Protein AF-A0A955TUU0-F1 (afdb_monomer)

Structure (mmCIF, N/CA/C/O backbone):
data_AF-A0A955TUU0-F1
#
_entry.id   AF-A0A955TUU0-F1
#
loop_
_atom_site.group_PDB
_atom_site.id
_atom_site.type_symbol
_atom_site.label_atom_id
_atom_site.label_alt_id
_atom_site.label_comp_id
_atom_site.label_asym_id
_atom_site.label_entity_id
_atom_site.label_seq_id
_atom_site.pdbx_PDB_ins_code
_atom_site.Cartn_x
_atom_site.Cartn_y
_atom_site.Cartn_z
_atom_site.occupancy
_atom_site.B_iso_or_equiv
_atom_site.auth_seq_id
_atom_site.auth_comp_id
_atom_site.auth_asym_id
_atom_site.auth_atom_id
_atom_site.pdbx_PDB_model_num
ATOM 1 N N . VAL A 1 1 ? -8.514 -9.001 17.002 1.00 70.38 1 VAL A N 1
ATOM 2 C CA . VAL A 1 1 ? -7.436 -8.725 17.985 1.00 70.38 1 VAL A CA 1
ATOM 3 C C . VAL A 1 1 ? -7.167 -7.242 18.292 1.00 70.38 1 VAL A C 1
ATOM 5 O O . VAL A 1 1 ? -6.482 -6.986 19.268 1.00 70.38 1 VAL A O 1
ATOM 8 N N . LEU A 1 2 ? -7.740 -6.250 17.592 1.00 86.88 2 LEU A N 1
ATOM 9 C CA . LEU A 1 2 ? -7.606 -4.829 17.981 1.00 86.88 2 LEU A CA 1
ATOM 10 C C . LEU A 1 2 ? -8.770 -4.372 18.887 1.00 86.88 2 LEU A C 1
ATOM 12 O O . LEU A 1 2 ? -9.935 -4.641 18.562 1.00 86.88 2 LEU A O 1
ATOM 16 N N . LYS A 1 3 ? -8.464 -3.701 20.009 1.00 91.19 3 LYS A N 1
ATOM 17 C CA . LYS A 1 3 ? -9.473 -3.071 20.887 1.00 91.19 3 LYS A CA 1
ATOM 18 C C . LYS A 1 3 ? -10.165 -1.902 20.159 1.00 91.19 3 LYS A C 1
ATOM 20 O O . LYS A 1 3 ? -9.536 -1.311 19.277 1.00 91.19 3 LYS A O 1
ATOM 25 N N . PRO A 1 4 ? -11.422 -1.559 20.496 1.00 90.88 4 PRO A N 1
ATOM 26 C CA . PRO A 1 4 ? -12.062 -0.339 19.997 1.00 90.88 4 PRO A CA 1
ATOM 27 C C . PRO A 1 4 ? -11.179 0.892 20.260 1.00 90.88 4 PRO A C 1
ATOM 29 O O . PRO A 1 4 ? -10.571 0.996 21.326 1.00 90.88 4 PRO A O 1
ATOM 32 N N . GLY A 1 5 ? -11.033 1.775 19.269 1.00 89.81 5 GLY A N 1
ATOM 33 C CA . GLY A 1 5 ? -10.129 2.933 19.334 1.00 89.81 5 GLY A CA 1
ATOM 34 C C . GLY A 1 5 ? -8.631 2.610 19.204 1.00 89.81 5 GLY A C 1
ATOM 35 O O . GLY A 1 5 ? -7.800 3.517 19.217 1.00 89.81 5 GLY A O 1
ATOM 36 N N . GLY A 1 6 ? -8.255 1.336 19.063 1.00 92.75 6 GLY A N 1
ATOM 37 C CA . GLY A 1 6 ? -6.867 0.933 18.847 1.00 92.75 6 GLY A CA 1
ATOM 38 C C . GLY A 1 6 ? -6.339 1.371 17.478 1.00 92.75 6 GLY A C 1
ATOM 39 O O . GLY A 1 6 ? -7.080 1.374 16.492 1.00 92.75 6 GLY A O 1
ATOM 40 N N . LYS A 1 7 ? -5.043 1.702 17.418 1.00 93.75 7 LYS A N 1
ATOM 41 C CA . LYS A 1 7 ? -4.335 2.023 16.171 1.00 93.75 7 LYS A CA 1
ATOM 42 C C . LYS A 1 7 ? -3.815 0.754 15.499 1.00 93.75 7 LYS A C 1
ATOM 44 O O . LYS A 1 7 ? -3.180 -0.077 16.144 1.00 93.75 7 LYS A O 1
ATOM 49 N N . PHE A 1 8 ? -4.043 0.649 14.200 1.00 92.19 8 PHE A N 1
ATOM 50 C CA . PHE A 1 8 ? -3.442 -0.322 13.303 1.00 92.19 8 PHE A CA 1
ATOM 51 C C . PHE A 1 8 ? -2.439 0.399 12.406 1.00 92.19 8 PHE A C 1
ATOM 53 O O . PHE A 1 8 ? -2.837 1.176 11.540 1.00 92.19 8 PHE A O 1
ATOM 60 N N . VAL A 1 9 ? -1.150 0.162 12.635 1.00 94.56 9 VAL A N 1
ATOM 61 C CA . VAL A 1 9 ? -0.060 0.672 11.793 1.00 94.56 9 VAL A CA 1
ATOM 62 C C . VAL A 1 9 ? 0.400 -0.470 10.901 1.00 94.56 9 VAL A C 1
ATOM 64 O O . VAL A 1 9 ? 0.634 -1.568 11.403 1.00 94.56 9 VAL A O 1
ATOM 67 N N . PHE A 1 10 ? 0.508 -0.223 9.600 1.00 92.88 10 PHE A N 1
ATOM 68 C CA . PHE A 1 10 ? 0.792 -1.267 8.622 1.00 92.88 10 PHE A CA 1
ATOM 69 C C . PHE A 1 10 ? 1.789 -0.817 7.557 1.00 92.88 10 PHE A C 1
ATOM 71 O O . PHE A 1 10 ? 1.868 0.364 7.208 1.00 92.88 10 PHE A O 1
ATOM 78 N N . LEU A 1 11 ? 2.520 -1.802 7.038 1.00 94.62 11 LEU A N 1
ATOM 79 C CA . LEU A 1 11 ? 3.353 -1.724 5.846 1.00 94.62 11 LEU A CA 1
ATOM 80 C C . LEU A 1 11 ? 3.112 -3.010 5.057 1.00 94.62 11 LEU A C 1
ATOM 82 O O . LEU A 1 11 ? 3.562 -4.078 5.456 1.00 94.62 11 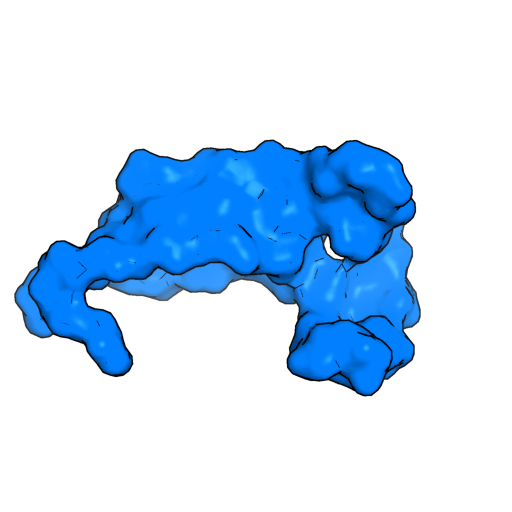LEU A O 1
ATOM 86 N N . GLU A 1 12 ? 2.375 -2.905 3.962 1.00 91.88 12 GLU A N 1
ATOM 87 C CA . GLU A 1 12 ? 1.866 -4.054 3.222 1.00 91.88 12 GLU A CA 1
ATOM 88 C C . GLU A 1 12 ? 2.271 -3.964 1.759 1.00 91.88 12 GLU A C 1
ATOM 90 O O . GLU A 1 12 ? 2.181 -2.909 1.134 1.00 91.88 12 GLU A O 1
ATOM 95 N N . HIS A 1 13 ? 2.677 -5.090 1.191 1.00 92.50 13 HIS A N 1
ATOM 96 C CA . HIS A 1 13 ? 2.858 -5.218 -0.248 1.00 92.50 13 HIS A CA 1
ATOM 97 C C . HIS A 1 13 ? 1.485 -5.366 -0.913 1.00 92.50 13 HIS A C 1
ATOM 99 O O . HIS A 1 13 ? 0.621 -6.091 -0.411 1.00 92.50 13 HIS A O 1
ATOM 105 N N . GLY A 1 14 ? 1.261 -4.715 -2.052 1.00 93.44 14 GLY A N 1
ATOM 106 C CA . GLY A 1 14 ? 0.027 -4.926 -2.794 1.00 93.44 14 GLY A CA 1
ATOM 107 C C . GLY A 1 14 ? 0.062 -4.497 -4.250 1.00 93.44 14 GLY A C 1
ATOM 108 O O . GLY A 1 14 ? 1.101 -4.199 -4.841 1.00 93.44 14 GLY A O 1
ATOM 109 N N . GLN A 1 15 ? -1.137 -4.474 -4.819 1.00 96.50 15 GLN A N 1
ATOM 110 C CA . GLN A 1 15 ? -1.362 -4.167 -6.219 1.00 96.50 15 GLN A CA 1
ATOM 111 C C . GLN A 1 15 ? -0.953 -2.727 -6.551 1.00 96.50 15 GLN A C 1
ATOM 113 O O . GLN A 1 15 ? -1.393 -1.786 -5.901 1.00 96.50 15 GLN A O 1
ATOM 118 N N . SER A 1 16 ? -0.146 -2.555 -7.592 1.00 96.38 16 SER A N 1
ATOM 119 C CA . SER A 1 16 ? 0.199 -1.240 -8.135 1.00 96.38 16 SER A CA 1
ATOM 120 C C . SER A 1 16 ? 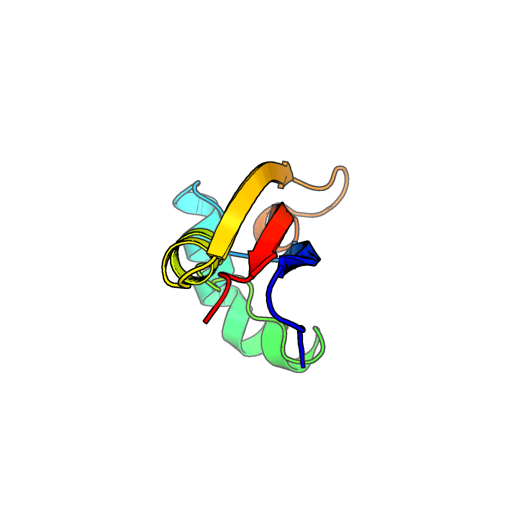-0.999 -0.577 -8.842 1.00 96.38 16 SER A C 1
ATOM 122 O O . SER A 1 16 ? -1.844 -1.293 -9.373 1.00 96.38 16 SER A O 1
ATOM 124 N N . PRO A 1 17 ? -1.097 0.766 -8.903 1.00 94.62 17 PRO A N 1
ATOM 125 C CA . PRO A 1 17 ? -2.052 1.469 -9.760 1.00 94.62 17 PRO A CA 1
ATOM 126 C C . PRO A 1 17 ? -1.652 1.434 -11.244 1.00 94.62 17 PRO A C 1
ATOM 128 O O . PRO A 1 17 ? -2.491 1.694 -12.100 1.00 94.62 17 PRO A O 1
ATOM 131 N N . ASP A 1 18 ? -0.395 1.107 -11.562 1.00 96.25 18 ASP A N 1
ATOM 132 C CA . ASP A 1 18 ? 0.114 1.094 -12.931 1.00 96.25 18 ASP A CA 1
ATOM 133 C C . ASP A 1 18 ? -0.320 -0.192 -13.647 1.00 96.25 18 ASP A C 1
ATOM 135 O O . ASP A 1 18 ? 0.122 -1.290 -13.301 1.00 96.25 18 ASP A O 1
ATOM 139 N N . ASP A 1 19 ? -1.131 -0.077 -14.700 1.00 96.25 19 ASP A N 1
ATOM 140 C CA . ASP A 1 19 ? -1.701 -1.240 -15.401 1.00 96.25 19 ASP A CA 1
ATOM 141 C C . ASP A 1 19 ? -0.654 -2.207 -15.967 1.00 96.25 19 ASP A C 1
ATOM 143 O O . ASP A 1 19 ? -0.850 -3.425 -15.958 1.00 96.25 19 ASP A O 1
ATOM 147 N N . SER A 1 20 ? 0.488 -1.691 -16.428 1.00 96.56 20 SER A N 1
ATOM 148 C CA . SER A 1 20 ? 1.591 -2.535 -16.896 1.00 96.56 20 SER A CA 1
ATOM 149 C C . SER A 1 20 ? 2.175 -3.377 -15.761 1.00 96.56 20 SER A C 1
ATOM 151 O O . SER A 1 20 ? 2.425 -4.566 -15.949 1.00 96.56 20 SER A O 1
ATOM 153 N N . VAL A 1 21 ? 2.331 -2.800 -14.568 1.00 97.00 21 VAL A N 1
ATOM 154 C CA . VAL A 1 21 ? 2.828 -3.501 -13.379 1.00 97.00 21 VAL A CA 1
ATOM 155 C C . VAL A 1 21 ? 1.785 -4.490 -12.869 1.00 97.00 21 VAL A C 1
ATOM 157 O O . VAL A 1 21 ? 2.144 -5.618 -12.545 1.00 97.00 21 VAL A O 1
ATOM 160 N N . ARG A 1 22 ? 0.496 -4.131 -12.877 1.00 96.38 22 ARG A N 1
ATOM 161 C CA . ARG A 1 22 ? -0.606 -5.018 -12.463 1.00 96.38 22 ARG A CA 1
ATOM 162 C C . ARG A 1 22 ? -0.648 -6.315 -13.261 1.00 96.38 22 ARG A C 1
ATOM 164 O O . ARG A 1 22 ? -0.754 -7.381 -12.664 1.00 96.38 22 ARG A O 1
ATOM 171 N N . ARG A 1 23 ? -0.493 -6.240 -14.585 1.00 96.81 23 ARG A N 1
ATOM 172 C CA . ARG A 1 23 ? -0.429 -7.428 -15.457 1.00 96.81 23 ARG A CA 1
ATOM 173 C C . ARG A 1 23 ? 0.722 -8.356 -15.072 1.00 96.81 23 ARG A C 1
ATOM 175 O O . ARG A 1 23 ? 0.542 -9.568 -14.991 1.00 96.81 23 ARG A O 1
ATOM 182 N N . TRP A 1 24 ? 1.890 -7.788 -14.772 1.00 97.31 24 TRP A N 1
ATOM 183 C CA . TRP A 1 24 ? 3.019 -8.561 -14.254 1.00 97.31 24 TRP A CA 1
ATOM 184 C C . TRP A 1 24 ? 2.722 -9.163 -12.880 1.00 97.31 24 TRP A C 1
ATOM 186 O O . TRP A 1 24 ? 3.011 -10.335 -12.661 1.00 97.31 24 TRP A O 1
ATOM 196 N N . GLN A 1 25 ? 2.116 -8.401 -11.967 1.00 96.69 25 GLN A N 1
ATOM 197 C CA . GLN A 1 25 ? 1.727 -8.899 -10.647 1.00 96.69 25 GLN A CA 1
ATOM 198 C C . GLN A 1 25 ? 0.749 -10.074 -10.757 1.00 96.69 25 GLN A C 1
ATOM 200 O O . GLN A 1 25 ? 0.919 -11.066 -10.053 1.00 96.69 25 GLN A O 1
ATOM 205 N N . GLU A 1 26 ? -0.238 -10.013 -11.651 1.00 95.69 26 GLU A N 1
ATOM 206 C CA . GLU A 1 26 ? -1.178 -11.111 -11.913 1.00 95.69 26 GLU A CA 1
ATOM 207 C C . GLU A 1 26 ? -0.470 -12.365 -12.424 1.00 95.69 26 GLU A C 1
ATOM 209 O O . GLU A 1 26 ? -0.698 -13.452 -11.894 1.00 95.69 26 GLU A O 1
ATOM 214 N N . TRP A 1 27 ? 0.431 -12.211 -13.395 1.00 96.44 27 TRP A N 1
ATOM 215 C CA . TRP A 1 27 ? 1.169 -13.329 -13.979 1.00 96.44 27 TRP A CA 1
ATOM 216 C C . TRP A 1 27 ? 2.157 -13.976 -12.996 1.00 96.44 27 TRP A C 1
ATOM 218 O O . TRP A 1 27 ? 2.302 -15.197 -12.968 1.00 96.44 27 TRP A O 1
ATOM 228 N N . LEU A 1 28 ? 2.808 -13.175 -12.149 1.00 94.62 28 LEU A N 1
ATOM 229 C CA . LEU A 1 28 ? 3.816 -13.641 -11.192 1.00 94.62 28 LEU A CA 1
ATOM 230 C C . LEU A 1 28 ? 3.212 -14.191 -9.893 1.00 94.62 28 LEU A C 1
ATOM 232 O O . LEU A 1 28 ? 3.835 -15.036 -9.250 1.00 94.62 28 LEU A O 1
ATOM 236 N N . THR A 1 29 ? 2.011 -13.752 -9.495 1.00 93.25 29 THR A N 1
ATOM 237 C CA . THR A 1 29 ? 1.384 -14.126 -8.209 1.00 93.25 29 THR A CA 1
ATOM 238 C C . THR A 1 29 ? 1.292 -15.642 -7.968 1.00 93.25 29 THR A C 1
ATOM 240 O O . THR A 1 29 ? 1.593 -16.057 -6.848 1.00 93.25 29 THR A O 1
ATOM 243 N N . PRO A 1 30 ? 0.917 -16.503 -8.940 1.00 91.81 30 PRO A N 1
ATOM 244 C CA . PRO A 1 30 ? 0.821 -17.946 -8.715 1.00 91.81 30 PRO A CA 1
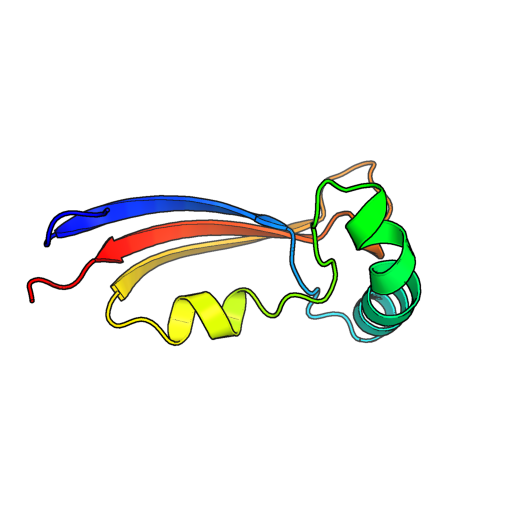ATOM 245 C C . PRO A 1 30 ? 2.132 -18.584 -8.262 1.00 91.81 30 PRO A C 1
ATOM 247 O O . PRO A 1 30 ? 2.098 -19.490 -7.438 1.00 91.81 30 PRO A O 1
ATOM 250 N N . TYR A 1 31 ? 3.267 -18.097 -8.763 1.00 92.44 31 TYR A N 1
ATOM 251 C CA . TYR A 1 31 ? 4.592 -18.554 -8.350 1.00 92.44 31 TYR A CA 1
ATOM 252 C C . TYR A 1 31 ? 5.041 -17.836 -7.077 1.00 92.44 31 TYR A C 1
ATOM 254 O O . TYR A 1 31 ? 5.532 -18.459 -6.136 1.00 92.44 31 TYR A O 1
ATOM 262 N N . TRP A 1 32 ? 4.807 -16.523 -7.017 1.00 90.19 32 TRP A N 1
ATOM 263 C CA . TRP A 1 32 ? 5.233 -15.687 -5.904 1.00 90.19 32 TRP A CA 1
ATOM 264 C C . TRP A 1 32 ? 4.578 -16.075 -4.584 1.00 90.19 32 TRP A C 1
ATOM 266 O O . TRP A 1 32 ? 5.258 -16.084 -3.570 1.00 90.19 32 TRP A O 1
ATOM 276 N N . LYS A 1 33 ? 3.303 -16.472 -4.568 1.00 87.25 33 LYS A N 1
ATOM 277 C CA . LYS A 1 3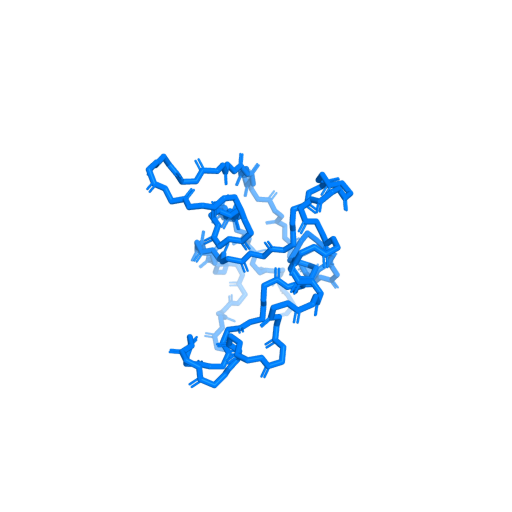3 ? 2.630 -16.891 -3.328 1.00 87.25 33 LYS A CA 1
ATOM 278 C C . LYS A 1 33 ? 3.313 -18.078 -2.637 1.00 87.25 33 LYS A C 1
ATOM 280 O O . LYS A 1 33 ? 3.149 -18.244 -1.437 1.00 87.25 33 LYS A O 1
ATOM 285 N N . HIS A 1 34 ? 4.069 -18.899 -3.369 1.00 87.44 34 HIS A N 1
ATOM 286 C CA . HIS A 1 34 ? 4.827 -20.012 -2.792 1.00 87.44 34 HIS A CA 1
ATOM 287 C C . HIS A 1 34 ? 6.211 -19.586 -2.287 1.00 87.44 34 HIS A C 1
ATOM 289 O O . HIS A 1 34 ? 6.693 -20.148 -1.312 1.00 87.44 34 HIS A O 1
ATOM 295 N N . LEU A 1 35 ? 6.841 -18.597 -2.929 1.00 87.06 35 LEU A N 1
ATOM 296 C CA . LEU A 1 35 ? 8.179 -18.110 -2.570 1.00 87.06 35 LEU A CA 1
ATOM 297 C C . LEU A 1 35 ? 8.149 -16.989 -1.522 1.00 87.06 35 LEU A C 1
ATOM 299 O O . LEU A 1 35 ? 9.030 -16.900 -0.676 1.00 87.06 35 LEU A O 1
ATOM 303 N N . GLY A 1 36 ? 7.138 -16.129 -1.583 1.00 79.31 36 GLY A N 1
ATOM 304 C CA . GLY A 1 36 ? 6.949 -14.964 -0.727 1.00 79.31 36 GLY A CA 1
ATOM 305 C C . GLY A 1 36 ? 6.062 -15.246 0.478 1.00 79.31 36 GLY A C 1
ATOM 306 O O . GLY A 1 36 ? 5.269 -14.382 0.832 1.00 79.31 36 GLY A O 1
ATOM 307 N N . ASP A 1 37 ? 6.128 -16.451 1.047 1.00 82.44 37 ASP A N 1
ATOM 308 C CA . ASP A 1 37 ? 5.405 -16.831 2.272 1.00 82.44 37 ASP A CA 1
ATOM 309 C C . ASP A 1 37 ? 3.887 -16.537 2.220 1.00 82.44 37 ASP A C 1
ATOM 311 O O . ASP A 1 37 ? 3.295 -15.921 3.104 1.00 82.44 37 ASP A O 1
ATOM 315 N N . GLY A 1 38 ? 3.234 -16.890 1.108 1.00 84.69 38 GLY A N 1
ATOM 316 C CA . GLY A 1 38 ? 1.804 -16.623 0.902 1.00 84.69 38 GLY A CA 1
ATOM 317 C C . GLY A 1 38 ? 1.465 -15.196 0.452 1.00 84.69 38 GLY A C 1
ATOM 318 O O . GLY A 1 38 ? 0.285 -14.861 0.311 1.00 84.69 38 GLY A O 1
ATOM 319 N N . CYS A 1 39 ? 2.458 -14.340 0.192 1.00 87.31 39 CYS A N 1
ATOM 320 C CA . CYS A 1 39 ? 2.242 -12.984 -0.312 1.00 87.31 39 CYS A CA 1
ATOM 321 C C . CYS A 1 39 ? 1.604 -12.990 -1.711 1.00 87.31 39 CYS A C 1
ATOM 323 O O . CYS A 1 39 ? 2.023 -13.713 -2.615 1.00 87.31 39 CYS A O 1
ATOM 325 N N . HIS A 1 40 ? 0.594 -12.142 -1.911 1.00 92.69 40 HIS A N 1
ATOM 326 C CA . HIS A 1 40 ? -0.073 -11.957 -3.199 1.00 92.69 40 HIS A CA 1
ATOM 327 C C . HIS A 1 40 ? 0.255 -10.566 -3.746 1.00 92.69 40 HIS A C 1
ATOM 329 O O . HIS A 1 40 ? -0.220 -9.567 -3.206 1.00 92.69 40 HIS A O 1
ATOM 335 N N . LEU A 1 41 ? 1.013 -10.503 -4.845 1.00 91.69 41 LEU A N 1
ATOM 336 C CA . LEU A 1 41 ? 1.429 -9.238 -5.470 1.00 91.69 41 LEU A CA 1
ATOM 337 C C . LEU A 1 41 ? 0.233 -8.407 -5.943 1.00 91.69 41 LEU A C 1
ATOM 339 O O . LEU A 1 41 ? 0.245 -7.185 -5.900 1.00 91.69 41 LEU A O 1
ATOM 343 N N . ASN A 1 42 ? -0.825 -9.081 -6.386 1.00 92.12 42 ASN A N 1
ATOM 344 C CA . ASN A 1 42 ? -2.038 -8.465 -6.910 1.00 92.12 42 ASN A CA 1
ATOM 345 C C . ASN A 1 42 ? -3.116 -8.216 -5.838 1.00 92.12 42 ASN A C 1
ATOM 347 O O . ASN A 1 42 ? -4.280 -7.999 -6.181 1.00 92.12 42 ASN A O 1
ATOM 351 N N . ARG A 1 43 ? -2.774 -8.255 -4.541 1.00 93.50 43 ARG A N 1
ATOM 352 C CA . ARG A 1 43 ? -3.749 -8.010 -3.472 1.00 93.50 43 ARG A CA 1
ATOM 353 C C . ARG A 1 43 ? -4.216 -6.544 -3.510 1.00 93.50 43 ARG A C 1
ATOM 355 O O . ARG A 1 43 ? -3.381 -5.647 -3.377 1.00 93.50 43 ARG A O 1
ATOM 362 N N . PRO A 1 44 ? -5.530 -6.264 -3.638 1.00 91.12 44 PRO A N 1
ATOM 363 C CA . PRO A 1 44 ? -6.046 -4.900 -3.760 1.00 91.12 44 PRO A CA 1
ATOM 364 C C . PRO A 1 44 ? -6.132 -4.220 -2.383 1.00 91.12 44 PRO A C 1
ATOM 366 O O . PRO A 1 44 ? -7.223 -3.995 -1.852 1.00 91.12 44 PRO A O 1
ATOM 369 N N . MET A 1 45 ? -4.978 -3.918 -1.781 1.00 91.31 45 MET A N 1
ATOM 370 C CA . MET A 1 45 ? -4.876 -3.412 -0.407 1.00 91.31 45 MET A CA 1
ATOM 371 C C . MET A 1 45 ? -5.656 -2.116 -0.191 1.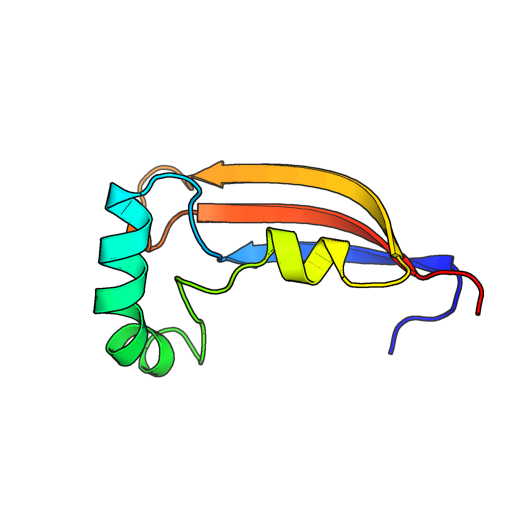00 91.31 45 MET A C 1
ATOM 373 O O . MET A 1 45 ? -6.341 -2.008 0.821 1.00 91.31 45 MET A O 1
ATOM 377 N N . ALA A 1 46 ? -5.656 -1.196 -1.165 1.00 84.75 46 ALA A N 1
ATOM 378 C CA . ALA A 1 46 ? -6.486 0.013 -1.120 1.00 84.75 46 ALA A CA 1
ATOM 379 C C . ALA A 1 46 ? -7.954 -0.322 -0.803 1.00 84.75 46 ALA A C 1
ATOM 381 O O . ALA A 1 46 ? -8.529 0.180 0.160 1.00 84.75 46 ALA A O 1
ATOM 382 N N . ARG A 1 47 ? -8.546 -1.248 -1.569 1.00 88.12 47 ARG A N 1
ATOM 383 C CA . ARG A 1 47 ? -9.943 -1.660 -1.394 1.00 88.12 47 ARG A CA 1
ATOM 384 C C . ARG A 1 47 ? -10.174 -2.325 -0.040 1.00 88.12 47 ARG A C 1
ATOM 386 O O . ARG A 1 47 ? -11.195 -2.075 0.586 1.00 88.12 47 ARG A O 1
ATOM 393 N N . LEU A 1 48 ? -9.243 -3.169 0.404 1.00 87.88 48 LEU A N 1
ATOM 394 C CA . LEU A 1 48 ? -9.363 -3.885 1.677 1.00 87.88 48 LEU A CA 1
ATOM 395 C C . LEU A 1 48 ? -9.297 -2.943 2.881 1.00 87.88 48 LEU A C 1
ATOM 397 O O . LEU A 1 48 ? -10.055 -3.131 3.827 1.00 87.88 48 LEU A O 1
ATOM 401 N N . ILE A 1 49 ? -8.432 -1.929 2.830 1.00 85.50 49 ILE A N 1
ATOM 402 C CA . ILE A 1 49 ? -8.317 -0.907 3.876 1.00 85.50 49 ILE A CA 1
ATOM 403 C C . ILE A 1 49 ? -9.610 -0.085 3.952 1.00 85.50 49 ILE A C 1
ATOM 405 O O . ILE A 1 49 ? -10.145 0.106 5.041 1.00 85.50 49 ILE A O 1
ATOM 409 N N . HIS A 1 50 ? -10.153 0.342 2.807 1.00 83.62 50 HIS A N 1
ATOM 410 C CA . HIS A 1 50 ? -11.385 1.140 2.753 1.00 83.62 50 HIS A CA 1
ATOM 411 C C . HIS A 1 50 ? -12.664 0.358 3.080 1.00 83.62 50 HIS A C 1
ATOM 413 O O . HIS A 1 50 ? -13.663 0.961 3.457 1.00 83.62 50 HIS A O 1
ATOM 419 N N . ALA A 1 51 ? -12.658 -0.969 2.940 1.00 84.44 51 ALA A N 1
ATOM 420 C CA . ALA A 1 51 ? -13.825 -1.808 3.210 1.00 84.44 51 ALA A CA 1
ATOM 421 C C . ALA A 1 51 ? -14.113 -2.016 4.710 1.00 84.44 51 ALA A C 1
ATOM 423 O O . ALA A 1 51 ? -15.165 -2.551 5.056 1.00 84.44 51 ALA A O 1
ATOM 424 N N . GLN A 1 52 ? -13.196 -1.636 5.603 1.00 81.50 52 GLN A N 1
ATOM 425 C CA . GLN A 1 52 ? -13.369 -1.803 7.046 1.00 81.50 52 GLN A CA 1
ATOM 426 C C . GLN A 1 52 ? -14.047 -0.579 7.667 1.00 81.50 52 GLN A C 1
ATOM 428 O O . GLN A 1 52 ? -13.835 0.548 7.230 1.00 81.50 52 GLN A O 1
ATOM 433 N N . SER A 1 53 ? -14.786 -0.774 8.763 1.00 82.44 53 SER A N 1
ATOM 434 C CA . SER A 1 53 ? -15.323 0.315 9.603 1.00 82.44 53 SER A CA 1
ATOM 435 C C . SER A 1 53 ? -14.228 0.991 10.445 1.00 82.44 53 SER A C 1
ATOM 437 O O . SER A 1 53 ? -14.343 1.139 11.664 1.00 82.44 53 SER A O 1
ATOM 439 N N . TRP A 1 54 ? -13.099 1.304 9.816 1.00 88.44 54 TRP A N 1
ATOM 440 C CA . TRP A 1 54 ? -11.931 1.923 10.424 1.00 88.44 54 TRP A CA 1
ATOM 441 C C . TRP A 1 54 ? -11.775 3.344 9.899 1.00 88.44 54 TRP A C 1
ATOM 443 O O . TRP A 1 54 ? -12.024 3.623 8.728 1.00 88.44 54 TRP A O 1
ATOM 453 N N . THR A 1 55 ? -11.302 4.238 10.758 1.00 90.94 55 THR A N 1
ATOM 454 C CA . THR A 1 55 ? -10.940 5.597 10.363 1.00 90.94 55 THR A CA 1
ATOM 455 C C . THR A 1 55 ? -9.491 5.599 9.901 1.00 90.94 55 THR A C 1
ATOM 457 O O . THR A 1 55 ? -8.582 5.402 10.709 1.00 90.94 55 THR A O 1
ATOM 460 N N . LEU A 1 56 ? -9.259 5.808 8.606 1.00 92.00 56 LEU A N 1
ATOM 461 C CA . LEU A 1 56 ? -7.913 5.929 8.048 1.00 92.00 56 LEU A CA 1
ATOM 462 C C . LEU A 1 56 ? -7.305 7.279 8.459 1.00 92.00 56 LEU A C 1
ATOM 464 O O . LEU A 1 56 ? -7.860 8.326 8.141 1.00 92.00 56 LEU A O 1
ATOM 468 N N . LEU A 1 57 ? -6.179 7.256 9.174 1.00 93.50 57 LEU A N 1
ATOM 469 C CA . LEU A 1 57 ? -5.461 8.464 9.593 1.00 93.50 57 LEU A CA 1
ATOM 470 C C . LEU A 1 57 ? -4.433 8.903 8.550 1.00 93.50 57 LEU A C 1
ATOM 472 O O . LEU A 1 57 ? -4.242 10.093 8.325 1.00 93.50 57 LEU A O 1
ATOM 476 N N . SER A 1 58 ? -3.751 7.939 7.935 1.00 94.12 58 SER A N 1
ATOM 477 C CA . SER A 1 58 ? -2.785 8.185 6.871 1.00 94.12 58 SER A CA 1
ATOM 478 C C . SER A 1 58 ? -2.648 6.964 5.974 1.00 94.12 58 SER A C 1
ATOM 480 O O . SER A 1 58 ? -2.741 5.822 6.434 1.00 94.12 58 SER A O 1
ATOM 482 N N . LEU A 1 59 ? -2.405 7.216 4.691 1.00 94.25 59 LEU A N 1
ATOM 483 C CA . LEU A 1 59 ? -2.021 6.204 3.723 1.00 94.25 59 LEU A CA 1
ATOM 484 C C . LEU A 1 59 ? -1.079 6.832 2.700 1.00 94.25 59 LEU A C 1
ATOM 486 O O . LEU A 1 59 ? -1.428 7.809 2.041 1.00 94.25 59 LEU A O 1
ATOM 490 N N . THR A 1 60 ? 0.096 6.237 2.573 1.00 95.62 60 THR A N 1
ATOM 491 C CA . THR A 1 60 ? 1.106 6.581 1.583 1.00 95.62 60 THR A CA 1
ATOM 492 C C . THR A 1 60 ? 1.436 5.337 0.785 1.00 95.62 60 THR A C 1
ATOM 494 O O . THR A 1 60 ? 1.562 4.237 1.327 1.00 95.62 60 THR A O 1
ATOM 497 N N . ASN A 1 61 ? 1.613 5.527 -0.514 1.00 95.50 61 ASN A N 1
ATOM 498 C CA . ASN A 1 61 ? 2.015 4.479 -1.425 1.00 95.50 61 ASN A CA 1
ATOM 499 C C . ASN A 1 61 ? 3.325 4.830 -2.101 1.00 95.50 61 ASN A C 1
ATOM 501 O O . ASN A 1 61 ? 3.546 5.982 -2.470 1.00 95.50 61 ASN A O 1
ATOM 505 N N . PHE A 1 62 ? 4.179 3.832 -2.293 1.00 96.38 62 PHE A N 1
ATOM 506 C CA . PHE A 1 62 ? 5.464 4.039 -2.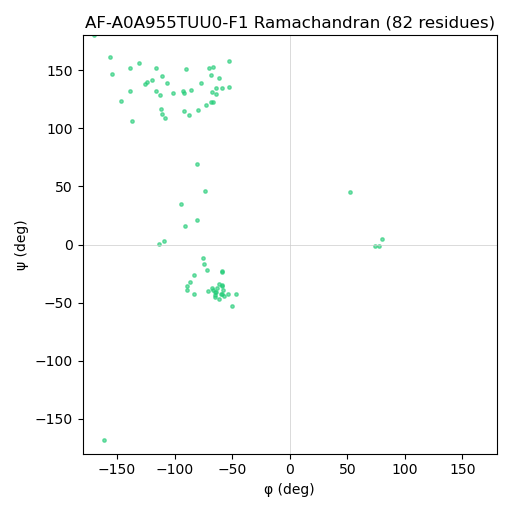940 1.00 96.38 62 PHE A CA 1
ATOM 507 C C . PHE A 1 62 ? 5.992 2.756 -3.570 1.00 96.38 62 PHE A C 1
ATOM 509 O O . PHE A 1 62 ? 5.588 1.647 -3.219 1.00 96.38 62 PHE A O 1
ATOM 516 N N . TYR A 1 63 ? 6.931 2.941 -4.493 1.00 97.12 63 TYR A N 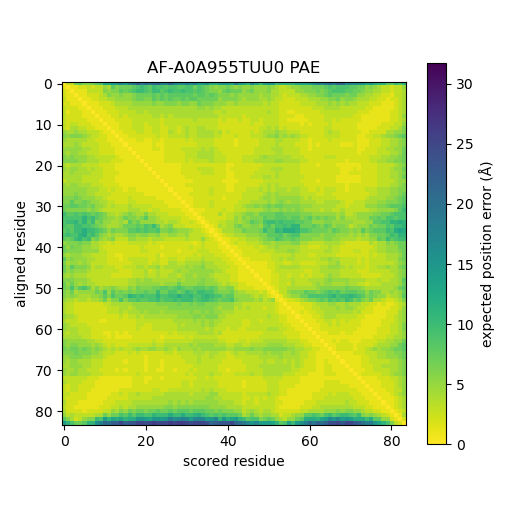1
ATOM 517 C CA . TYR A 1 63 ? 7.795 1.871 -4.963 1.00 97.12 63 TYR A CA 1
ATOM 518 C C . TYR A 1 63 ? 9.072 1.837 -4.132 1.00 97.12 63 TYR A C 1
ATOM 520 O O . TYR A 1 63 ? 9.722 2.870 -3.962 1.00 97.12 63 TYR A O 1
ATOM 528 N N . LEU A 1 64 ? 9.447 0.660 -3.638 1.00 95.44 64 LEU A N 1
ATOM 529 C CA . LEU A 1 64 ? 10.706 0.469 -2.935 1.00 95.44 64 LEU A CA 1
ATOM 530 C C . LEU A 1 64 ? 11.883 0.623 -3.923 1.00 95.44 64 LEU A C 1
ATOM 532 O O . LEU A 1 64 ? 11.932 -0.102 -4.924 1.00 95.44 64 LEU A O 1
ATOM 536 N N . PRO A 1 65 ? 12.829 1.551 -3.685 1.00 94.56 65 PRO A N 1
ATOM 537 C CA . PRO A 1 65 ? 13.972 1.745 -4.572 1.00 94.56 65 PRO A CA 1
ATOM 538 C C . PRO A 1 65 ? 14.842 0.488 -4.674 1.00 94.56 65 PRO A C 1
ATOM 540 O O . PRO A 1 65 ? 15.045 -0.219 -3.691 1.00 94.56 65 PRO A O 1
ATOM 543 N N . GLY A 1 66 ? 15.377 0.218 -5.866 1.00 94.25 66 GLY A N 1
ATOM 544 C CA . GLY A 1 66 ? 16.274 -0.920 -6.100 1.00 94.25 66 GLY A CA 1
ATOM 545 C C . GLY A 1 66 ? 15.586 -2.286 -6.220 1.00 94.25 66 GLY A C 1
ATOM 546 O O . GLY A 1 66 ? 16.265 -3.274 -6.484 1.00 94.25 66 GLY A O 1
ATOM 547 N N . VAL A 1 67 ? 14.257 -2.357 -6.087 1.00 93.81 67 VAL A N 1
ATOM 548 C CA . VAL A 1 67 ? 13.478 -3.591 -6.276 1.00 93.81 67 VAL A CA 1
ATOM 549 C C . VAL A 1 67 ? 12.705 -3.523 -7.598 1.00 93.81 67 VAL A C 1
ATOM 551 O O .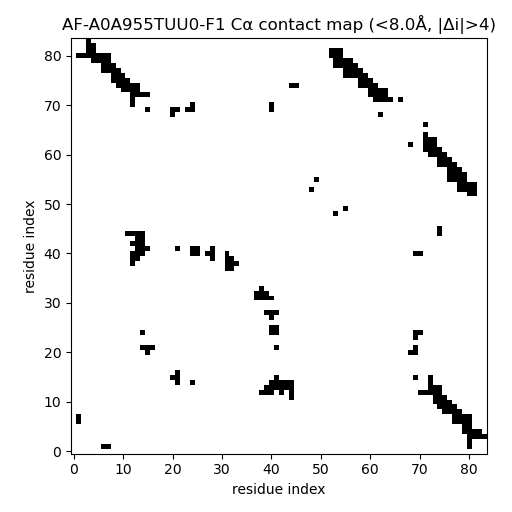 VAL A 1 67 ? 12.154 -2.469 -7.932 1.00 93.81 67 VAL A O 1
ATOM 554 N N . PRO A 1 68 ? 12.621 -4.618 -8.381 1.00 94.94 68 PRO A N 1
ATOM 555 C CA . PRO A 1 68 ? 11.818 -4.620 -9.598 1.00 94.94 68 PRO A CA 1
ATOM 556 C C . PRO A 1 68 ? 10.348 -4.294 -9.305 1.00 94.94 68 PRO A C 1
ATOM 558 O O . PRO A 1 68 ? 9.745 -4.861 -8.393 1.00 94.94 68 PRO A O 1
ATOM 561 N N . LYS A 1 69 ? 9.754 -3.410 -10.119 1.00 95.06 69 LYS A N 1
ATOM 562 C CA . LYS A 1 69 ? 8.413 -2.839 -9.889 1.00 95.06 69 LYS A CA 1
ATOM 563 C C . LYS A 1 69 ? 7.311 -3.844 -9.513 1.00 95.06 69 LYS A C 1
ATOM 565 O O . LYS A 1 69 ? 6.559 -3.519 -8.596 1.00 95.06 69 LYS A O 1
ATOM 570 N N . PRO A 1 70 ? 7.195 -5.037 -10.137 1.00 94.94 70 PRO A N 1
ATOM 571 C CA . PRO A 1 70 ? 6.148 -5.998 -9.774 1.00 94.94 70 PRO A CA 1
ATOM 572 C C . PRO A 1 70 ? 6.182 -6.452 -8.309 1.00 94.94 70 PRO A C 1
ATOM 574 O O . PRO A 1 70 ? 5.150 -6.862 -7.787 1.00 94.94 70 PRO A O 1
ATOM 577 N N . PHE A 1 71 ? 7.338 -6.352 -7.647 1.00 94.50 71 PHE A N 1
ATOM 578 C CA . PHE A 1 71 ? 7.546 -6.776 -6.261 1.00 94.50 71 PHE A CA 1
ATOM 579 C C . PHE A 1 71 ? 7.729 -5.607 -5.283 1.00 94.50 71 PHE A C 1
ATOM 581 O O . PHE A 1 71 ? 8.046 -5.827 -4.116 1.00 94.50 71 PHE A O 1
ATOM 588 N N . ALA A 1 72 ? 7.624 -4.368 -5.766 1.00 95.62 72 ALA A N 1
ATOM 589 C CA . ALA A 1 72 ? 8.123 -3.199 -5.051 1.00 95.62 72 ALA A CA 1
ATOM 590 C C . ALA A 1 72 ? 7.028 -2.238 -4.588 1.00 95.62 72 ALA A C 1
ATOM 592 O O . ALA A 1 72 ? 7.371 -1.203 -4.028 1.00 95.62 72 ALA A O 1
ATOM 593 N N . TYR A 1 73 ? 5.744 -2.503 -4.842 1.00 97.06 73 TYR A N 1
ATOM 594 C CA . TYR A 1 73 ? 4.687 -1.536 -4.537 1.00 97.06 73 TYR A CA 1
ATOM 595 C C . TYR A 1 73 ? 4.095 -1.741 -3.141 1.00 97.06 73 TYR A C 1
ATOM 597 O O . TYR A 1 73 ? 3.446 -2.749 -2.866 1.00 97.06 73 TYR A O 1
ATOM 605 N N . PHE A 1 74 ? 4.290 -0.768 -2.257 1.00 96.12 74 PHE A N 1
ATOM 606 C CA . PHE A 1 74 ? 3.884 -0.863 -0.858 1.00 96.12 74 PHE A CA 1
ATOM 607 C C . PHE A 1 74 ? 2.817 0.166 -0.479 1.00 96.12 74 PHE A C 1
ATOM 609 O O . PHE A 1 74 ? 2.714 1.259 -1.041 1.00 96.12 74 PHE A O 1
ATOM 616 N N . TYR A 1 75 ? 2.029 -0.221 0.516 1.00 96.00 75 TYR A N 1
ATOM 617 C CA . TYR A 1 75 ? 1.038 0.562 1.232 1.00 96.00 75 TYR A CA 1
ATOM 618 C C . TYR A 1 75 ? 1.539 0.748 2.658 1.00 96.00 75 TYR A C 1
ATOM 620 O O . TYR A 1 75 ? 1.661 -0.226 3.397 1.00 96.00 75 TYR A O 1
ATOM 628 N N . GLN A 1 76 ? 1.798 1.983 3.064 1.00 96.50 76 GLN A N 1
ATOM 629 C CA . GLN A 1 76 ? 2.152 2.322 4.436 1.00 96.50 76 GLN A CA 1
ATOM 630 C C . GLN A 1 76 ? 1.071 3.216 5.020 1.00 96.50 76 GLN A C 1
ATOM 632 O O . GLN A 1 76 ? 0.689 4.209 4.404 1.00 96.50 76 GLN A O 1
ATOM 637 N N . GLY A 1 77 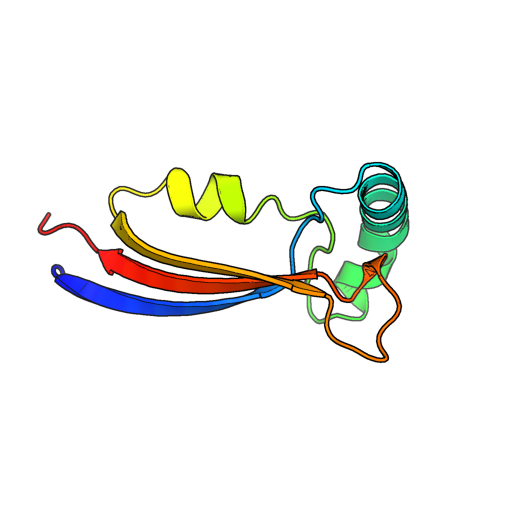? 0.589 2.910 6.218 1.00 95.19 77 GLY A N 1
ATOM 638 C CA . GLY A 1 77 ? -0.461 3.728 6.802 1.00 95.19 77 GLY A CA 1
ATOM 639 C C . GLY A 1 77 ? -0.770 3.442 8.256 1.00 95.19 77 GLY A C 1
ATOM 640 O O . GLY A 1 77 ? -0.169 2.588 8.911 1.00 95.19 77 GLY A O 1
ATOM 641 N N . CYS A 1 78 ? -1.732 4.208 8.754 1.00 95.00 78 CYS A N 1
ATOM 642 C CA . CYS A 1 78 ? -2.273 4.082 10.093 1.00 95.00 78 CYS A CA 1
ATOM 643 C C . CYS A 1 78 ? -3.792 4.244 10.044 1.00 95.00 78 CYS A C 1
ATOM 645 O O . CYS A 1 78 ? -4.304 5.187 9.442 1.00 95.00 78 CYS A O 1
ATOM 647 N N . ALA A 1 79 ? -4.514 3.340 10.696 1.00 93.62 79 ALA A N 1
ATOM 648 C CA . ALA A 1 79 ? -5.962 3.388 10.835 1.00 93.62 79 ALA A CA 1
ATOM 649 C C . ALA A 1 79 ? -6.370 3.187 12.297 1.00 93.62 79 ALA A C 1
ATOM 651 O O . ALA A 1 79 ? -5.638 2.589 13.082 1.00 93.62 79 ALA A O 1
ATOM 652 N N . VAL A 1 80 ? -7.546 3.676 12.675 1.00 93.31 80 VAL A N 1
ATOM 653 C CA . VAL A 1 80 ? -8.131 3.478 14.005 1.00 93.31 80 VAL A CA 1
ATOM 654 C C . VAL A 1 80 ? -9.368 2.611 13.869 1.00 93.31 80 VAL A C 1
ATOM 656 O O . VAL A 1 80 ? -10.253 2.909 13.067 1.00 93.31 80 VAL A O 1
ATOM 659 N N . LYS A 1 81 ? -9.453 1.542 14.664 1.00 90.25 81 LYS A N 1
ATOM 660 C CA . LYS A 1 81 ? -10.662 0.717 14.711 1.00 90.25 81 LYS A CA 1
ATOM 661 C C . LYS A 1 81 ? -11.812 1.515 15.327 1.00 90.25 81 LYS A C 1
ATOM 663 O O . LYS A 1 81 ? -11.644 2.087 16.405 1.00 90.25 81 LYS A O 1
ATOM 668 N N . GLY A 1 82 ? -12.974 1.500 14.670 1.00 85.44 82 GLY A N 1
ATOM 669 C CA . GLY A 1 82 ? -14.197 2.119 15.180 1.00 85.44 82 GLY A CA 1
ATOM 670 C C . GLY A 1 82 ? -14.568 1.659 16.597 1.00 85.44 82 GLY A C 1
ATOM 671 O O . GLY A 1 82 ? -14.132 0.606 17.066 1.00 85.44 82 GLY A O 1
ATOM 672 N N . MET A 1 83 ? -15.365 2.471 17.292 1.00 79.06 83 MET A N 1
ATOM 673 C CA . MET A 1 83 ? -15.692 2.297 18.716 1.00 79.06 83 MET A CA 1
ATOM 674 C C . MET A 1 83 ? -16.801 1.258 18.999 1.00 79.06 83 MET A C 1
ATOM 676 O O . MET A 1 83 ? -17.418 1.333 20.053 1.00 79.06 83 MET A O 1
ATOM 680 N N . SER A 1 84 ? -17.067 0.321 18.077 1.00 67.44 84 SER A N 1
ATOM 681 C CA . SER A 1 84 ? -18.131 -0.695 18.209 1.00 67.44 84 SER A CA 1
ATOM 682 C C . SER A 1 84 ? -17.986 -1.564 19.453 1.00 67.44 84 SER A C 1
ATOM 684 O O . SER A 1 84 ? -16.853 -2.084 19.632 1.00 67.44 84 SER A O 1
#

Solvent-accessible surface area (backbone atoms only — not comparable to full-atom values): 4758 Å² total; per-residue (Å²): 140,78,56,62,64,33,78,49,74,51,78,42,73,21,45,51,91,49,67,74,42,35,55,48,11,57,70,44,24,79,59,36,26,73,75,52,81,64,40,46,33,57,36,60,50,72,59,59,61,68,71,43,81,45,51,74,76,47,78,49,74,49,68,47,85,97,46,63,68,54,79,17,28,35,43,36,36,33,30,29,38,44,82,118

Secondary structure (DSSP, 8-state):
-PPTT-EEEEEEE---S-HHHHHHHHHHHHHHHHHTTT--TT--HHHHHHTSSEEEEEEEEEEPTTS-GGG-EEEEEEEEE---

Sequence (84 aa):
VLKPGGKFVFLEHGQSPDDSVRRWQEWLTPYWKHLGDGCHLNRPMARLIHAQSWTLLSLTNFYLPGVPKPFAYFYQGCAVKGMS

Mean predicted aligned error: 3.85 Å

Nearest PDB structures (foldseek):
  3sm3-assembly1_A-2  TM=6.066E-01  e=1.363E-01  Methanosarcina mazei Go1
  8owx-assembly1_A  TM=5.736E-01  e=5.976E-01  Homo sapiens
  7pga-assembly2_D  TM=5.095E-01  e=3.143E-01  Streptomyces peucetius
  6u5f-assembly1_A  TM=3.177E-01  e=7.322E+00  Pseudomonas aeruginosa PAO1

Foldseek 3Di:
DAAAQGKDWDKAAEADPDPVLLVVLVVCQVVCCVVVVNHRLHHPVVCVVVVAQKAWPDWDWDFDPPDPSSGGIIITGMITHHRD

Radius of gyration: 14.1 Å; Cα contacts (8 Å, |Δi|>4): 145; chains: 1; bounding box: 34×28×38 Å

pLDDT: mean 91.49, std 5.68, range [67.44, 97.31]